Protein AF-A0A838VRP8-F1 (afdb_monomer_lite)

Radius of gyration: 14.53 Å; chains: 1; bounding box: 36×39×34 Å

Foldseek 3Di:
DDAKDAAWFPDPCQVPFPAEALLCVQPPDDDPGGHLKDKAAPDCADPPGAEPVVVDPDQFDKDFDPVVVVVCVVVVRKDKAALVNSLVVQLPDPPPVSNVCSVVSSVSCVRRNIMIMRHIDHPVRIDRDD

Structure (mmCIF, N/CA/C/O backbone):
data_AF-A0A838VRP8-F1
#
_entry.id   AF-A0A838VRP8-F1
#
loop_
_atom_site.group_PDB
_atom_site.id
_atom_site.type_symbol
_atom_site.label_atom_id
_atom_site.label_alt_id
_atom_site.label_comp_id
_atom_site.label_asym_id
_atom_site.label_entity_id
_atom_site.label_seq_id
_atom_site.pdbx_PDB_ins_code
_atom_site.Cartn_x
_atom_site.Cartn_y
_atom_site.Cartn_z
_atom_site.occupancy
_atom_site.B_iso_or_equiv
_atom_site.auth_seq_id
_atom_site.auth_comp_id
_atom_site.auth_asym_id
_atom_site.auth_atom_id
_atom_site.pdbx_PDB_model_num
ATOM 1 N N . MET A 1 1 ? 20.602 -6.497 -10.853 1.00 50.91 1 MET A N 1
ATOM 2 C CA . MET A 1 1 ? 19.305 -7.206 -10.846 1.00 50.91 1 MET A CA 1
ATOM 3 C C . MET A 1 1 ? 18.633 -6.902 -9.517 1.00 50.91 1 MET A C 1
ATOM 5 O O . MET A 1 1 ? 19.354 -6.791 -8.530 1.00 50.91 1 MET A O 1
ATOM 9 N N . GLY A 1 2 ? 17.327 -6.625 -9.506 1.00 60.16 2 GLY A N 1
ATOM 10 C CA . GLY A 1 2 ? 16.582 -6.406 -8.259 1.00 60.16 2 GLY A CA 1
ATOM 11 C C . GLY A 1 2 ? 16.393 -7.720 -7.500 1.00 60.16 2 GLY A C 1
ATOM 12 O O . GLY A 1 2 ? 16.479 -8.781 -8.105 1.00 60.16 2 GLY A O 1
ATOM 13 N N . ASN A 1 3 ? 16.153 -7.662 -6.192 1.00 79.31 3 ASN A N 1
ATOM 14 C CA . ASN A 1 3 ? 15.589 -8.806 -5.469 1.00 79.31 3 ASN A CA 1
ATOM 15 C C . ASN A 1 3 ? 14.064 -8.797 -5.663 1.00 79.31 3 ASN A C 1
ATOM 17 O O . ASN A 1 3 ? 13.518 -7.709 -5.877 1.00 79.31 3 ASN A O 1
ATOM 21 N N . PRO A 1 4 ? 13.374 -9.950 -5.594 1.00 86.88 4 PRO A N 1
ATOM 22 C CA . PRO A 1 4 ? 11.918 -9.954 -5.505 1.00 86.88 4 PRO A CA 1
ATOM 23 C C . PRO A 1 4 ? 11.462 -9.121 -4.300 1.00 86.88 4 PRO A C 1
ATOM 25 O O . PRO A 1 4 ? 12.178 -8.996 -3.301 1.00 86.88 4 PRO A O 1
ATOM 28 N N . VAL A 1 5 ? 10.287 -8.511 -4.418 1.00 89.94 5 VAL A N 1
ATOM 29 C CA . VAL A 1 5 ? 9.743 -7.593 -3.413 1.00 89.94 5 VAL A CA 1
ATOM 30 C C . VAL A 1 5 ? 8.376 -8.088 -2.959 1.00 89.94 5 VAL A C 1
ATOM 32 O O . VAL A 1 5 ? 7.515 -8.354 -3.792 1.00 89.94 5 VAL A O 1
ATOM 35 N N . GLY A 1 6 ? 8.181 -8.167 -1.641 1.00 90.88 6 GLY A N 1
ATOM 36 C CA . GLY A 1 6 ? 6.972 -8.713 -1.021 1.00 90.88 6 GLY A CA 1
ATOM 37 C C . GLY A 1 6 ? 7.044 -10.223 -0.782 1.00 90.88 6 GLY A C 1
ATOM 38 O O . GLY A 1 6 ? 8.003 -10.890 -1.183 1.00 90.88 6 GLY A O 1
ATOM 39 N N . PHE A 1 7 ? 6.017 -10.744 -0.117 1.00 93.31 7 PHE A N 1
ATOM 40 C CA . PHE A 1 7 ? 5.834 -12.173 0.137 1.00 93.31 7 PHE A CA 1
ATOM 41 C C . PHE A 1 7 ? 4.855 -12.767 -0.864 1.00 93.31 7 PHE A C 1
ATOM 43 O O . PHE A 1 7 ? 3.913 -12.094 -1.269 1.00 93.31 7 PHE A O 1
ATOM 50 N N . GLU A 1 8 ? 5.066 -14.018 -1.271 1.00 94.50 8 GLU A N 1
ATOM 51 C CA . GLU A 1 8 ? 4.111 -14.710 -2.137 1.00 94.50 8 GLU A CA 1
ATOM 52 C C . GLU A 1 8 ? 2.723 -14.753 -1.486 1.00 94.50 8 GLU A C 1
ATOM 54 O O . GLU A 1 8 ? 2.586 -14.912 -0.271 1.00 94.50 8 GLU A O 1
ATOM 59 N N . LEU A 1 9 ? 1.677 -14.583 -2.295 1.00 92.50 9 LEU A N 1
ATOM 60 C CA . LEU A 1 9 ? 0.319 -14.468 -1.781 1.00 92.50 9 LEU A CA 1
ATOM 61 C C . LEU A 1 9 ? -0.094 -15.766 -1.067 1.00 92.50 9 LEU A C 1
ATOM 63 O O . LEU A 1 9 ? -0.150 -16.830 -1.679 1.00 92.50 9 LEU A O 1
ATOM 67 N N . GLY A 1 10 ? -0.398 -15.667 0.229 1.00 90.56 10 GLY A N 1
ATOM 68 C CA . GLY A 1 10 ? -0.800 -16.807 1.058 1.00 90.56 10 GLY A CA 1
ATOM 69 C C . GLY A 1 10 ? 0.339 -17.728 1.513 1.00 90.56 10 GLY A C 1
ATOM 70 O O . GLY A 1 10 ? 0.047 -18.767 2.109 1.00 90.56 10 GLY A O 1
ATOM 71 N N . SER A 1 11 ? 1.607 -17.374 1.271 1.00 92.88 11 SER A N 1
ATOM 72 C CA . SER A 1 11 ? 2.753 -18.164 1.736 1.00 92.88 11 SER A CA 1
ATOM 73 C C . SER A 1 11 ? 2.875 -18.192 3.264 1.00 92.88 11 SER A C 1
ATOM 75 O O . SER A 1 11 ? 2.270 -17.383 3.969 1.00 92.88 11 SER A O 1
ATOM 77 N N . GLU A 1 12 ? 3.683 -19.118 3.790 1.00 93.50 12 GLU A N 1
ATOM 78 C CA . GLU A 1 12 ? 3.988 -19.171 5.227 1.00 93.50 12 GLU A CA 1
ATOM 79 C C . GLU A 1 12 ? 4.654 -17.876 5.708 1.00 93.50 12 GLU A C 1
ATOM 81 O O . GLU A 1 12 ? 4.254 -17.340 6.738 1.00 93.50 12 GLU A O 1
ATOM 86 N N . ASP A 1 13 ? 5.582 -17.316 4.925 1.00 91.06 13 ASP A N 1
ATOM 87 C CA . ASP A 1 13 ? 6.224 -16.033 5.238 1.00 91.06 13 ASP A CA 1
ATOM 88 C C . ASP A 1 13 ? 5.200 -14.892 5.319 1.00 91.06 13 ASP A C 1
ATOM 90 O O . ASP A 1 13 ? 5.264 -14.061 6.224 1.00 91.06 13 ASP A O 1
ATOM 94 N N . ALA A 1 14 ? 4.216 -14.866 4.410 1.00 92.88 14 ALA A N 1
ATOM 95 C CA . ALA A 1 14 ? 3.137 -13.886 4.467 1.00 92.88 14 ALA A CA 1
ATOM 96 C C . ALA A 1 14 ? 2.303 -14.060 5.744 1.00 92.88 14 ALA A C 1
ATOM 98 O O . ALA A 1 14 ? 1.973 -13.078 6.392 1.00 92.88 14 ALA A O 1
ATOM 99 N N . GLN A 1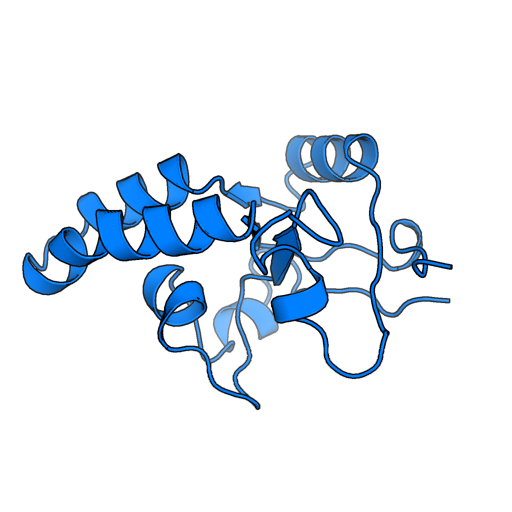 15 ? 2.002 -15.292 6.158 1.00 92.44 15 GLN A N 1
ATOM 100 C CA . GLN A 1 15 ? 1.235 -15.561 7.382 1.00 92.44 15 GLN A CA 1
ATOM 101 C C . GLN A 1 15 ? 2.016 -15.253 8.669 1.00 92.44 15 GLN A C 1
ATOM 103 O O . GLN A 1 15 ? 1.408 -14.984 9.704 1.00 92.44 15 GLN A O 1
ATOM 108 N N . GLN A 1 16 ? 3.347 -15.300 8.611 1.00 94.00 16 GLN A N 1
ATOM 109 C CA . GLN A 1 16 ? 4.240 -15.011 9.734 1.00 94.00 16 GLN A CA 1
ATOM 110 C C . GLN A 1 16 ? 4.674 -13.544 9.807 1.00 94.00 16 GLN A C 1
ATOM 112 O O . GLN A 1 16 ? 5.322 -13.165 10.780 1.00 94.00 16 GLN A O 1
ATOM 117 N N . ALA A 1 17 ? 4.327 -12.722 8.812 1.00 93.56 17 ALA A N 1
ATOM 118 C CA . ALA A 1 17 ? 4.665 -11.307 8.825 1.00 93.56 17 ALA A CA 1
ATOM 119 C C . ALA A 1 17 ? 4.059 -10.600 10.049 1.00 93.56 17 ALA A C 1
ATOM 121 O O . ALA A 1 17 ? 2.904 -10.849 10.411 1.00 93.56 17 ALA A O 1
ATOM 122 N N . ASP A 1 18 ? 4.828 -9.686 10.641 1.00 95.56 18 ASP A N 1
ATOM 123 C CA . ASP A 1 18 ? 4.447 -8.962 11.860 1.00 95.56 18 ASP A CA 1
ATOM 124 C C . ASP A 1 18 ? 3.152 -8.163 11.651 1.00 95.56 18 ASP A C 1
ATOM 126 O O . ASP A 1 18 ? 2.276 -8.129 12.514 1.00 95.56 18 ASP A O 1
ATOM 130 N N . ILE A 1 19 ? 3.016 -7.556 10.468 1.00 94.56 19 ILE A N 1
ATOM 131 C CA . ILE A 1 19 ? 1.881 -6.715 10.097 1.00 94.56 19 ILE A CA 1
ATOM 132 C C . ILE A 1 19 ? 1.010 -7.424 9.058 1.00 94.56 19 ILE A C 1
ATOM 134 O O . ILE A 1 19 ? 1.405 -7.641 7.910 1.00 94.56 19 ILE A O 1
ATOM 138 N N . GLN A 1 20 ? -0.227 -7.706 9.467 1.00 95.00 20 GLN A N 1
ATOM 139 C CA . GLN A 1 20 ? -1.246 -8.388 8.658 1.00 95.00 20 GLN A CA 1
ATOM 140 C C . GLN A 1 20 ? -2.371 -7.455 8.186 1.00 95.00 20 GLN A C 1
ATOM 142 O O . GLN A 1 20 ? -3.198 -7.833 7.357 1.00 95.00 20 GLN A O 1
ATOM 147 N N . ASN A 1 21 ? -2.454 -6.229 8.712 1.00 93.88 21 ASN A N 1
ATOM 148 C CA . ASN A 1 21 ? -3.548 -5.308 8.404 1.00 93.88 21 ASN A CA 1
ATOM 149 C C . ASN A 1 21 ? -3.045 -3.971 7.836 1.00 93.88 21 ASN A C 1
ATOM 151 O O . ASN A 1 21 ? -1.961 -3.505 8.191 1.00 93.88 21 ASN A O 1
ATOM 155 N N . PRO A 1 22 ? -3.828 -3.335 6.946 1.00 94.00 22 PRO A N 1
ATOM 156 C CA . PRO A 1 22 ? -3.361 -2.159 6.223 1.00 94.00 22 PRO A CA 1
ATOM 157 C C . PRO A 1 22 ? -3.323 -0.896 7.094 1.00 94.00 22 PRO A C 1
ATOM 159 O O . PRO A 1 22 ? -2.616 0.046 6.754 1.00 94.00 22 PRO A O 1
ATOM 162 N N . LEU A 1 23 ? -4.059 -0.856 8.213 1.00 94.12 23 LEU A N 1
ATOM 163 C CA . LEU A 1 23 ? -4.013 0.277 9.139 1.00 94.12 23 LEU A CA 1
ATOM 164 C C . LEU A 1 23 ? -2.638 0.367 9.797 1.00 94.12 23 LEU A C 1
ATOM 166 O O . LEU A 1 23 ? -1.990 1.407 9.688 1.00 94.12 23 LEU A O 1
ATOM 170 N N . GLU A 1 24 ? -2.194 -0.723 10.424 1.00 94.31 24 GLU A N 1
ATOM 171 C CA . GLU A 1 24 ? -0.878 -0.797 11.062 1.00 94.31 24 GLU A CA 1
ATOM 172 C C . GLU A 1 24 ? 0.230 -0.575 10.034 1.00 94.31 24 GLU A C 1
ATOM 174 O O . GLU A 1 24 ? 1.149 0.200 10.277 1.00 94.31 24 GLU A O 1
ATOM 179 N N . HIS A 1 25 ? 0.100 -1.159 8.837 1.00 94.25 25 HIS A N 1
ATOM 180 C CA . HIS A 1 25 ? 1.086 -0.974 7.770 1.00 94.25 25 HIS A CA 1
ATOM 181 C C . HIS A 1 25 ? 1.294 0.497 7.390 1.00 94.25 25 HIS A C 1
ATOM 183 O O . HIS A 1 25 ? 2.427 0.923 7.173 1.00 94.25 25 HIS A O 1
ATOM 189 N N . VAL A 1 26 ? 0.210 1.268 7.285 1.00 92.81 26 VAL A N 1
ATOM 190 C CA . VAL A 1 26 ? 0.274 2.661 6.819 1.00 92.81 26 VAL A CA 1
ATOM 191 C C . VAL A 1 26 ? 0.640 3.631 7.943 1.00 92.81 26 VAL A C 1
ATOM 193 O O . VAL A 1 26 ? 1.367 4.593 7.694 1.00 92.81 26 VAL A O 1
ATOM 196 N N . LEU A 1 27 ? 0.118 3.430 9.158 1.00 91.31 27 LEU A N 1
ATOM 197 C CA . LEU A 1 27 ? 0.246 4.412 10.243 1.00 91.31 27 LEU A CA 1
ATOM 198 C C . LEU A 1 27 ? 1.310 4.062 11.278 1.00 91.31 27 LEU A C 1
ATOM 200 O O . LEU A 1 27 ? 1.973 4.973 11.772 1.00 91.31 27 LEU A O 1
ATOM 204 N N . ASP A 1 28 ? 1.475 2.777 11.581 1.00 90.38 28 ASP A N 1
ATOM 205 C CA . ASP A 1 28 ? 2.192 2.325 12.776 1.00 90.38 28 ASP A CA 1
ATOM 206 C C . ASP A 1 28 ? 3.446 1.499 12.449 1.00 90.38 28 ASP A C 1
ATOM 208 O O . ASP A 1 28 ? 4.208 1.165 13.349 1.00 90.38 28 ASP A O 1
ATOM 212 N N . LYS A 1 29 ? 3.695 1.196 11.169 1.00 88.19 29 LYS A N 1
ATOM 213 C CA . LYS A 1 29 ? 4.826 0.373 10.736 1.00 88.19 29 LYS A CA 1
ATOM 214 C C . LYS A 1 29 ? 6.166 0.990 11.114 1.00 88.19 29 LYS A C 1
ATOM 216 O O . LYS A 1 29 ? 6.539 2.065 10.629 1.00 88.19 29 LYS A O 1
ATOM 221 N N . GLU A 1 30 ? 6.954 0.240 11.872 1.00 87.06 30 GLU A N 1
ATOM 222 C CA . GLU A 1 30 ? 8.285 0.645 12.283 1.00 87.06 30 GLU A CA 1
ATOM 223 C C . GLU A 1 30 ? 9.382 0.053 11.382 1.00 87.06 30 GLU A C 1
ATOM 225 O O . GLU A 1 30 ? 9.179 -0.739 10.451 1.00 87.06 30 GLU A O 1
ATOM 230 N N . SER A 1 31 ? 10.609 0.526 11.608 1.00 83.38 31 SER A N 1
ATOM 231 C CA . SER A 1 31 ? 11.783 0.056 10.881 1.00 83.38 31 SER A CA 1
ATOM 232 C C . SER A 1 31 ? 12.241 -1.284 11.444 1.00 83.38 31 SER A C 1
ATOM 234 O O . SER A 1 31 ? 12.967 -1.313 12.431 1.00 83.38 31 SER A O 1
ATOM 236 N N . GLY A 1 32 ? 11.915 -2.368 10.754 1.00 83.25 32 GLY A N 1
ATOM 237 C CA . GLY A 1 32 ? 12.259 -3.730 11.168 1.00 83.25 32 GLY A CA 1
ATOM 238 C C . GLY A 1 32 ? 11.090 -4.675 10.940 1.00 83.25 32 GLY A C 1
ATOM 239 O O . GLY A 1 32 ? 11.318 -5.816 10.558 1.00 83.25 32 GLY A O 1
ATOM 240 N N . ASP A 1 33 ? 9.874 -4.139 11.042 1.00 88.81 33 ASP A N 1
ATOM 241 C CA . ASP A 1 33 ? 8.645 -4.896 10.861 1.00 88.81 33 ASP A CA 1
ATOM 242 C C . ASP A 1 33 ? 8.500 -5.394 9.426 1.00 88.81 33 ASP A C 1
ATOM 244 O O . ASP A 1 33 ? 8.622 -4.641 8.436 1.00 88.81 33 ASP A O 1
ATOM 248 N N . THR A 1 34 ? 8.183 -6.677 9.339 1.00 92.38 34 THR A N 1
ATOM 249 C CA . THR A 1 34 ? 7.713 -7.323 8.124 1.00 92.38 34 THR A CA 1
ATOM 250 C C . THR A 1 34 ? 6.222 -7.058 7.942 1.00 92.38 34 THR A C 1
ATOM 252 O O . THR A 1 34 ? 5.459 -6.931 8.894 1.00 92.38 34 THR A O 1
ATOM 255 N N . SER A 1 35 ? 5.797 -6.918 6.691 1.00 94.50 35 SER A N 1
ATOM 256 C CA . SER A 1 35 ? 4.394 -6.690 6.356 1.00 94.50 35 SER A CA 1
ATOM 257 C C . SER A 1 35 ? 4.032 -7.494 5.128 1.00 94.50 35 SER A C 1
ATOM 259 O O . SER A 1 35 ? 4.840 -7.609 4.202 1.00 94.50 35 SER A 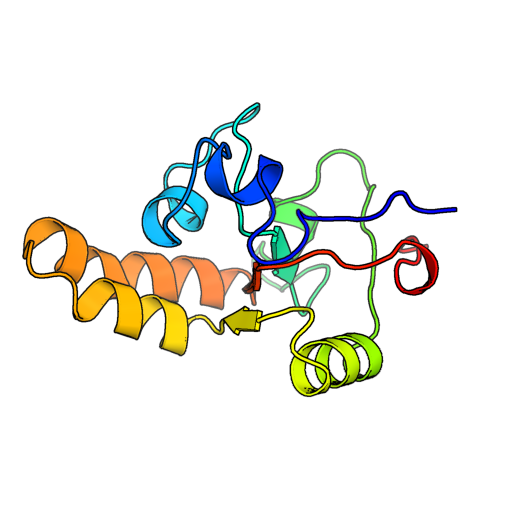O 1
ATOM 261 N N . ILE A 1 36 ? 2.800 -7.997 5.101 1.00 95.81 36 ILE A N 1
ATOM 262 C CA . ILE A 1 36 ? 2.228 -8.613 3.901 1.00 95.81 36 ILE A CA 1
ATOM 263 C C . ILE A 1 36 ? 2.027 -7.604 2.766 1.00 95.81 36 ILE A C 1
ATOM 265 O O . ILE A 1 36 ? 1.878 -7.996 1.610 1.00 95.81 36 ILE A O 1
ATOM 269 N N . TYR A 1 37 ? 2.040 -6.308 3.089 1.00 94.94 37 TYR A N 1
ATOM 270 C CA . TYR A 1 37 ? 1.898 -5.227 2.131 1.00 94.94 37 TYR A CA 1
ATOM 271 C C . TYR A 1 37 ? 3.248 -4.611 1.774 1.00 94.94 37 TYR A C 1
ATOM 273 O O . TYR A 1 37 ? 4.107 -4.346 2.619 1.00 94.94 37 TYR A O 1
ATOM 281 N N . VAL A 1 38 ? 3.388 -4.266 0.501 1.00 92.19 38 VAL A N 1
ATOM 282 C CA . VAL A 1 38 ? 4.449 -3.406 -0.004 1.00 92.19 38 VAL A CA 1
ATOM 283 C C . VAL A 1 38 ? 3.838 -2.095 -0.480 1.00 92.19 38 VAL A C 1
ATOM 285 O O . VAL A 1 38 ? 2.947 -2.082 -1.329 1.00 92.19 38 VAL A O 1
ATOM 288 N N . SER A 1 39 ? 4.349 -0.982 0.042 1.00 91.56 39 SER A N 1
ATOM 289 C CA . SER A 1 39 ? 3.947 0.359 -0.383 1.00 91.56 39 SER A CA 1
ATOM 290 C C . SER A 1 39 ? 4.622 0.747 -1.694 1.00 91.56 39 SER A C 1
ATOM 292 O O . SER A 1 39 ? 5.850 0.834 -1.777 1.00 91.56 39 SER A O 1
ATOM 294 N N . PHE A 1 40 ? 3.814 1.068 -2.699 1.00 91.50 40 PHE A N 1
ATOM 295 C CA . PHE A 1 40 ? 4.262 1.715 -3.927 1.00 91.50 40 PHE A CA 1
ATOM 296 C C . PHE A 1 40 ? 3.656 3.105 -4.031 1.00 91.50 40 PHE A C 1
ATOM 298 O O . PHE A 1 40 ? 2.581 3.369 -3.508 1.00 91.50 40 PHE A O 1
ATOM 305 N N . SER A 1 41 ? 4.332 4.007 -4.739 1.00 90.31 41 SER A N 1
ATOM 306 C CA . SER A 1 41 ? 3.766 5.307 -5.090 1.00 90.31 41 SER A CA 1
ATOM 307 C C . SER A 1 41 ? 3.735 5.468 -6.598 1.00 90.31 41 SER A C 1
ATOM 309 O O . SER A 1 41 ? 4.695 5.126 -7.290 1.00 90.31 41 SER A O 1
ATOM 311 N N . THR A 1 42 ? 2.654 6.052 -7.106 1.00 87.56 42 THR A N 1
ATOM 312 C CA . THR A 1 42 ? 2.537 6.400 -8.532 1.00 87.56 42 THR A CA 1
ATOM 313 C C . THR A 1 42 ? 3.398 7.608 -8.920 1.00 87.56 42 THR A C 1
ATOM 315 O O . THR A 1 42 ? 3.495 7.947 -10.099 1.00 87.56 42 THR A O 1
ATOM 318 N N . ALA A 1 43 ? 4.040 8.273 -7.951 1.00 85.19 43 ALA A N 1
ATOM 319 C CA . ALA A 1 43 ? 4.927 9.404 -8.187 1.00 85.19 43 ALA A CA 1
ATOM 320 C C . ALA A 1 43 ? 6.197 9.326 -7.327 1.00 85.19 43 ALA A C 1
ATOM 322 O O . ALA A 1 43 ? 6.150 9.091 -6.123 1.00 85.19 43 ALA A O 1
ATOM 323 N N . ILE A 1 44 ? 7.351 9.625 -7.929 1.00 82.00 44 ILE A N 1
ATOM 324 C CA . ILE A 1 44 ? 8.630 9.677 -7.199 1.00 82.00 44 ILE A CA 1
ATOM 325 C C . ILE A 1 44 ? 8.634 10.822 -6.180 1.00 82.00 44 ILE A C 1
ATOM 327 O O . ILE A 1 44 ? 9.015 10.650 -5.021 1.00 82.00 44 ILE A O 1
ATOM 331 N N . LYS A 1 45 ? 8.208 12.005 -6.628 1.00 82.50 45 LYS A N 1
ATOM 332 C CA . LYS A 1 45 ? 8.133 13.227 -5.832 1.00 82.50 45 LYS A CA 1
ATOM 333 C C . LYS A 1 45 ? 6.878 13.996 -6.214 1.00 82.50 45 LYS A C 1
ATOM 335 O O . LYS A 1 45 ? 6.607 14.195 -7.395 1.00 82.50 45 LYS A O 1
ATOM 340 N N . ILE A 1 46 ? 6.148 14.456 -5.207 1.00 82.75 46 ILE A N 1
ATOM 341 C CA . ILE A 1 46 ? 4.950 15.284 -5.363 1.00 82.75 46 ILE A CA 1
ATOM 342 C C . ILE A 1 46 ? 5.266 16.694 -4.834 1.00 82.75 46 ILE A C 1
ATOM 344 O O . ILE A 1 46 ? 5.917 16.809 -3.784 1.00 82.75 46 ILE A O 1
ATOM 348 N N . PRO A 1 47 ? 4.840 17.774 -5.521 1.00 75.06 47 PRO A N 1
ATOM 349 C CA . PRO A 1 47 ? 4.916 19.130 -4.978 1.00 75.06 47 PRO A CA 1
ATOM 350 C C . PRO A 1 47 ? 4.290 19.188 -3.577 1.00 75.06 47 PRO A C 1
ATOM 352 O O . PRO A 1 47 ? 3.173 18.722 -3.383 1.00 75.06 47 PRO A O 1
ATOM 355 N N . GLY A 1 48 ? 5.021 19.712 -2.588 1.00 73.94 48 GLY A N 1
ATOM 356 C CA . GLY A 1 48 ? 4.570 19.735 -1.187 1.00 73.94 48 GLY A CA 1
ATOM 357 C C . GLY A 1 48 ? 5.062 18.578 -0.299 1.00 73.94 48 GLY A C 1
ATOM 358 O O . GLY A 1 48 ? 4.732 18.557 0.883 1.00 73.94 48 GLY A O 1
ATOM 359 N N . GLY A 1 49 ? 5.896 17.659 -0.808 1.00 66.81 49 GLY A N 1
ATOM 360 C CA . GLY A 1 49 ? 6.678 16.738 0.038 1.00 66.81 49 GLY A CA 1
ATOM 361 C C . GLY A 1 49 ? 6.095 15.332 0.244 1.00 66.81 49 GLY A C 1
ATOM 362 O O . GLY A 1 49 ? 6.171 14.800 1.354 1.00 66.81 49 GLY A O 1
ATOM 363 N N . GLY A 1 50 ? 5.546 14.727 -0.815 1.00 76.44 50 GLY A N 1
ATOM 364 C CA . GLY A 1 50 ? 5.099 13.323 -0.854 1.00 76.44 50 GLY A CA 1
ATOM 365 C C . GLY A 1 50 ? 5.762 12.505 -1.974 1.00 76.44 50 GLY A C 1
ATOM 366 O O . GLY A 1 50 ? 6.662 12.998 -2.662 1.00 76.44 50 GLY A O 1
ATOM 367 N N . GLY A 1 51 ? 5.282 11.277 -2.180 1.00 78.38 51 GLY A N 1
ATO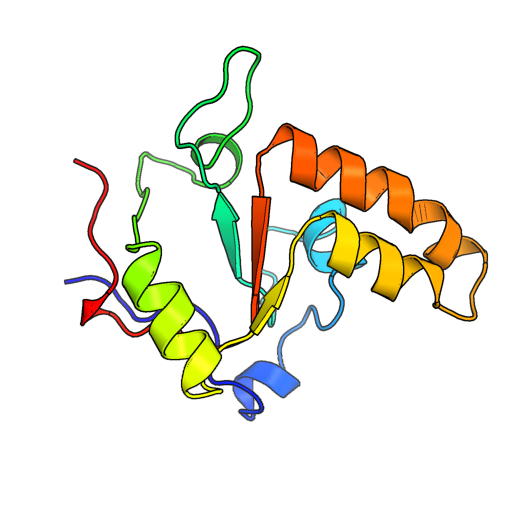M 368 C CA . GLY A 1 51 ? 5.775 10.330 -3.191 1.00 78.38 51 GLY A CA 1
ATOM 369 C C . GLY A 1 51 ? 6.728 9.275 -2.621 1.00 78.38 51 GLY A C 1
ATOM 370 O O . GLY A 1 51 ? 7.000 9.259 -1.419 1.00 78.38 51 GLY A O 1
ATOM 371 N N . SER A 1 52 ? 7.272 8.408 -3.481 1.00 76.69 52 SER A N 1
ATOM 372 C CA . SER A 1 52 ? 8.143 7.294 -3.059 1.00 76.69 52 SER A CA 1
ATOM 373 C C . SER A 1 52 ? 9.377 7.746 -2.269 1.00 76.69 52 SER A C 1
ATOM 375 O O . SER A 1 52 ? 9.851 7.019 -1.398 1.00 76.69 52 SER A O 1
ATOM 377 N N . ILE A 1 53 ? 9.858 8.973 -2.505 1.00 72.62 53 ILE A N 1
ATOM 378 C CA . ILE A 1 53 ? 10.989 9.568 -1.780 1.00 72.62 53 ILE A CA 1
ATOM 379 C C . ILE A 1 53 ? 10.775 9.642 -0.260 1.00 72.62 53 ILE A C 1
ATOM 381 O O . ILE A 1 53 ? 11.748 9.680 0.489 1.00 72.62 53 ILE A O 1
ATOM 385 N N . LYS A 1 54 ? 9.521 9.643 0.212 1.00 72.69 54 LYS A N 1
ATOM 386 C CA . LYS A 1 54 ? 9.212 9.634 1.647 1.00 72.69 54 LYS A CA 1
ATOM 387 C C . LYS A 1 54 ? 9.402 8.266 2.297 1.00 72.69 54 LYS A C 1
ATOM 389 O O . LYS A 1 54 ? 9.718 8.203 3.481 1.00 72.69 54 LYS A O 1
ATOM 394 N N . PHE A 1 55 ? 9.219 7.198 1.528 1.00 69.19 55 PHE A N 1
ATOM 395 C CA . PHE A 1 55 ? 9.264 5.821 2.018 1.00 69.19 55 PHE A CA 1
ATOM 396 C C . PHE A 1 55 ? 10.634 5.165 1.806 1.00 69.19 55 PHE A C 1
ATOM 398 O O . PHE A 1 55 ? 10.951 4.162 2.439 1.00 69.19 55 PHE A O 1
ATOM 405 N N . THR A 1 56 ? 11.482 5.733 0.942 1.00 67.25 56 THR A N 1
ATOM 406 C CA . THR A 1 56 ? 12.797 5.167 0.610 1.00 67.25 56 THR A CA 1
ATOM 407 C C . THR A 1 56 ? 13.948 6.004 1.169 1.00 67.25 56 THR A C 1
ATOM 409 O O . THR A 1 56 ? 14.109 7.172 0.816 1.00 67.25 56 THR A O 1
ATOM 412 N N . LYS A 1 57 ? 14.826 5.395 1.976 1.00 64.31 57 LYS A N 1
ATOM 413 C CA . LYS A 1 57 ? 16.104 6.005 2.384 1.00 64.31 57 LYS A CA 1
ATOM 414 C C . LYS A 1 57 ? 17.166 5.807 1.281 1.00 64.31 57 LYS A C 1
ATOM 416 O O . LYS A 1 57 ? 17.274 4.726 0.709 1.00 64.31 57 LYS A O 1
ATOM 421 N N . LYS A 1 58 ? 18.017 6.818 1.044 1.00 59.06 58 LYS A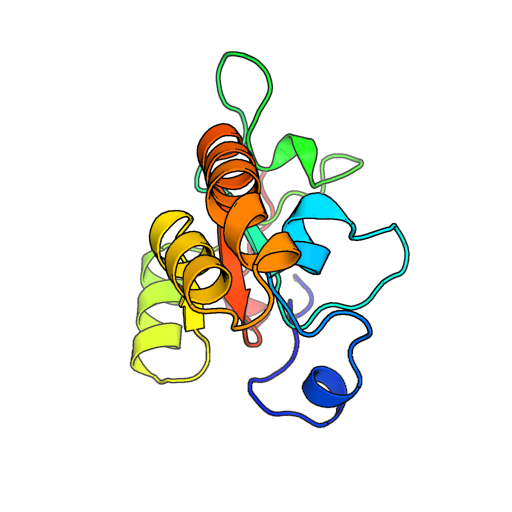 N 1
ATOM 422 C CA . LYS A 1 58 ? 19.266 6.737 0.242 1.00 59.06 58 LYS A CA 1
ATOM 423 C C . LYS A 1 58 ? 19.116 6.451 -1.273 1.00 59.06 58 LYS A C 1
ATOM 425 O O . LYS A 1 58 ? 19.909 5.688 -1.815 1.00 59.06 58 LYS A O 1
ATOM 430 N N . ASN A 1 59 ? 18.147 7.056 -1.967 1.00 57.88 59 ASN A N 1
ATOM 431 C CA . ASN A 1 59 ? 17.987 6.961 -3.438 1.00 57.88 59 ASN A CA 1
ATOM 432 C C . ASN A 1 59 ? 17.809 5.537 -4.009 1.00 57.88 59 ASN A C 1
ATOM 434 O O . ASN A 1 59 ? 17.937 5.335 -5.213 1.00 57.88 59 ASN A O 1
ATOM 438 N N . LYS A 1 60 ? 17.476 4.542 -3.181 1.00 70.56 60 LYS A N 1
ATOM 439 C CA . LYS A 1 60 ? 17.129 3.192 -3.647 1.00 70.56 60 LYS A CA 1
ATOM 440 C C . LYS A 1 60 ? 15.647 3.131 -4.005 1.00 70.56 60 LYS A C 1
ATOM 442 O O . LYS A 1 60 ? 14.858 2.506 -3.305 1.00 70.56 60 LYS A O 1
ATOM 447 N N . ILE A 1 61 ? 15.273 3.855 -5.053 1.00 79.19 61 ILE A N 1
ATOM 448 C CA . ILE A 1 61 ? 13.915 3.824 -5.592 1.00 79.19 61 ILE A CA 1
ATOM 449 C C . ILE A 1 61 ? 13.893 2.784 -6.701 1.00 79.19 61 ILE A C 1
ATOM 451 O O . ILE A 1 61 ? 14.707 2.831 -7.623 1.00 79.19 61 ILE A O 1
ATOM 455 N N . PHE A 1 62 ? 12.952 1.856 -6.612 1.00 83.94 62 PHE A N 1
ATOM 456 C CA . PHE A 1 62 ? 12.667 0.909 -7.675 1.00 83.94 62 PHE A CA 1
ATOM 457 C C . PHE A 1 62 ? 11.335 1.269 -8.327 1.00 83.94 62 PHE A C 1
ATOM 459 O O . PHE A 1 62 ? 10.434 1.801 -7.679 1.00 83.94 62 PHE A O 1
ATOM 466 N N . LYS A 1 63 ? 11.238 1.015 -9.627 1.00 87.31 63 LYS A N 1
ATOM 467 C CA . LYS A 1 63 ? 10.055 1.225 -10.453 1.00 87.31 63 LYS A CA 1
ATOM 468 C C . LYS A 1 63 ? 9.575 -0.130 -10.953 1.00 87.31 63 LYS A C 1
ATOM 470 O O . LYS A 1 63 ? 10.379 -1.013 -11.238 1.00 87.31 63 LYS A O 1
ATOM 475 N N . VAL A 1 64 ? 8.268 -0.242 -11.098 1.00 89.25 64 VAL A N 1
ATOM 476 C CA . VAL A 1 64 ? 7.581 -1.361 -11.740 1.00 89.25 64 VAL A CA 1
ATOM 477 C C . VAL A 1 64 ? 6.588 -0.766 -12.733 1.00 89.25 64 VAL A C 1
ATOM 479 O O . VAL A 1 64 ? 6.035 0.309 -12.476 1.00 89.25 64 VAL A O 1
ATOM 482 N N . SER A 1 65 ? 6.411 -1.395 -13.895 1.00 90.12 65 SER A N 1
ATOM 483 C CA . SER A 1 65 ? 5.435 -0.909 -14.873 1.00 90.12 65 SER A CA 1
ATOM 484 C C . SER A 1 65 ? 4.011 -1.176 -14.388 1.00 90.12 65 SER A C 1
ATOM 486 O O . SER A 1 65 ? 3.721 -2.199 -13.765 1.00 90.12 65 SER A O 1
ATOM 488 N N . SER A 1 66 ? 3.103 -0.247 -14.685 1.00 88.00 66 SER A N 1
ATOM 489 C CA . SER A 1 66 ? 1.698 -0.385 -14.294 1.00 88.00 66 SER A CA 1
ATOM 490 C C . SER A 1 66 ? 1.018 -1.560 -15.003 1.00 88.00 66 SER A C 1
ATOM 492 O O . SER A 1 66 ? 0.137 -2.209 -14.451 1.00 88.00 66 SER A O 1
ATOM 494 N N . GLU A 1 67 ? 1.463 -1.852 -16.221 1.00 91.25 67 GLU A N 1
ATOM 495 C CA . GLU A 1 67 ? 1.009 -2.940 -17.069 1.00 91.25 67 GLU A CA 1
ATOM 496 C C . GLU A 1 67 ? 1.396 -4.293 -16.470 1.00 91.25 67 GLU A C 1
ATOM 498 O O . GLU A 1 67 ? 0.550 -5.182 -16.400 1.00 91.25 67 GLU A O 1
ATOM 503 N N . ALA A 1 68 ? 2.630 -4.430 -15.968 1.00 91.62 68 ALA A N 1
ATOM 504 C CA . ALA A 1 68 ? 3.068 -5.650 -15.295 1.00 91.62 68 ALA A CA 1
ATOM 505 C C . ALA A 1 68 ? 2.283 -5.886 -14.002 1.00 91.62 68 ALA A C 1
ATOM 507 O O . ALA A 1 68 ? 1.850 -7.006 -13.752 1.00 91.62 68 ALA A O 1
ATOM 508 N N . LEU A 1 69 ? 2.040 -4.836 -13.208 1.00 92.88 69 LEU A N 1
ATOM 509 C CA . LEU A 1 69 ? 1.221 -4.957 -12.000 1.00 92.88 69 LEU A CA 1
ATOM 510 C C . LEU A 1 69 ? -0.201 -5.433 -12.318 1.00 92.88 69 LEU A C 1
ATOM 512 O O . LEU A 1 69 ? -0.688 -6.366 -11.689 1.00 92.88 69 LEU A O 1
ATOM 516 N N . LYS A 1 70 ? -0.846 -4.849 -13.333 1.00 93.75 70 LYS A N 1
ATOM 517 C CA . LYS A 1 70 ? -2.183 -5.278 -13.775 1.00 93.75 70 LYS A CA 1
ATOM 518 C C . LYS A 1 70 ? -2.196 -6.718 -14.275 1.00 93.75 70 LYS A C 1
ATOM 520 O O . LYS A 1 70 ? -3.159 -7.435 -14.031 1.00 93.75 70 LYS A O 1
ATOM 525 N N . GLN A 1 71 ? -1.145 -7.142 -14.974 1.00 93.75 71 GLN A N 1
ATOM 526 C CA . GLN A 1 71 ? -1.018 -8.525 -15.416 1.00 93.75 71 GLN A CA 1
ATOM 527 C C . GLN A 1 71 ? -0.896 -9.478 -14.219 1.00 93.75 71 GLN A C 1
ATOM 529 O O . GLN A 1 71 ? -1.631 -10.457 -14.151 1.00 93.75 71 GLN A O 1
ATOM 534 N N . LEU A 1 72 ? -0.023 -9.176 -13.255 1.00 94.19 72 LEU A N 1
ATOM 535 C CA . LEU A 1 72 ? 0.148 -9.990 -12.048 1.00 94.19 72 LEU A CA 1
ATOM 536 C C . LEU A 1 72 ? -1.139 -10.062 -11.213 1.00 94.19 72 LEU A C 1
ATOM 538 O O . LEU A 1 72 ? -1.456 -11.116 -10.664 1.00 94.19 72 LEU A O 1
ATOM 542 N N . GLU A 1 73 ? -1.889 -8.962 -11.136 1.00 95.50 73 GLU A N 1
ATOM 543 C CA . GLU A 1 73 ? -3.195 -8.922 -10.475 1.00 95.50 73 GLU A CA 1
ATOM 544 C C . GLU A 1 73 ? -4.229 -9.783 -11.216 1.00 95.50 73 GLU A C 1
ATOM 546 O O . GLU A 1 73 ? -4.922 -10.585 -10.593 1.00 95.50 73 GLU A O 1
ATOM 551 N N . ALA A 1 74 ? -4.294 -9.691 -12.549 1.00 95.00 74 ALA A N 1
ATOM 552 C CA . ALA A 1 74 ? -5.189 -10.511 -13.369 1.00 95.00 74 ALA A CA 1
ATOM 553 C C . ALA A 1 74 ? -4.859 -12.014 -13.294 1.00 95.00 74 ALA A C 1
ATOM 555 O O . ALA A 1 74 ? -5.754 -12.852 -13.375 1.00 95.00 74 ALA A O 1
ATOM 556 N N . GLU A 1 75 ? -3.583 -12.355 -13.108 1.00 94.56 75 GLU A N 1
ATOM 557 C CA . GLU A 1 75 ? -3.110 -13.721 -12.860 1.00 94.56 75 GLU A CA 1
ATOM 558 C C . GLU A 1 75 ? -3.365 -14.194 -11.415 1.00 94.56 75 GLU A C 1
ATOM 560 O O . GLU A 1 75 ? -3.095 -15.350 -11.095 1.00 94.56 75 GLU A O 1
ATOM 565 N N . GLY A 1 76 ? -3.868 -13.323 -10.532 1.00 94.81 76 GLY A N 1
ATOM 566 C CA . GLY A 1 76 ? -4.143 -13.635 -9.127 1.00 94.81 76 GLY A CA 1
ATOM 567 C C . GLY A 1 76 ? -2.892 -13.782 -8.257 1.00 94.81 76 GLY A C 1
ATOM 568 O O . GLY A 1 76 ? -2.982 -14.302 -7.147 1.00 94.81 76 GLY A O 1
ATOM 569 N N . LYS A 1 77 ? -1.727 -13.342 -8.747 1.00 94.69 77 LYS A N 1
ATOM 570 C CA . LYS A 1 77 ? -0.442 -13.431 -8.031 1.00 94.69 77 LYS A CA 1
ATOM 571 C C . LYS A 1 77 ? -0.265 -12.329 -6.995 1.00 94.69 77 LYS A C 1
ATOM 573 O O . LYS A 1 77 ? 0.445 -12.521 -6.011 1.00 94.69 77 LYS A O 1
ATOM 578 N N . ILE A 1 78 ? -0.891 -11.181 -7.234 1.00 96.62 78 ILE A N 1
ATOM 579 C CA . ILE A 1 78 ? -0.896 -10.041 -6.320 1.00 96.62 78 ILE A CA 1
ATOM 580 C C . ILE A 1 78 ? -2.309 -9.476 -6.190 1.00 96.62 78 ILE A C 1
ATOM 582 O O . ILE A 1 78 ? -3.180 -9.747 -7.017 1.00 96.62 78 ILE A O 1
ATOM 586 N N . ARG A 1 79 ? -2.514 -8.640 -5.177 1.00 96.94 79 ARG A N 1
ATOM 587 C CA . ARG A 1 79 ? -3.695 -7.787 -5.024 1.00 96.94 79 ARG A CA 1
ATOM 588 C C . ARG A 1 79 ? -3.252 -6.346 -4.857 1.00 96.94 79 ARG A C 1
ATOM 590 O O . ARG A 1 79 ? -2.340 -6.076 -4.074 1.00 96.94 79 ARG A O 1
ATOM 597 N N . ILE A 1 80 ? -3.894 -5.432 -5.578 1.00 96.12 80 ILE A N 1
ATOM 598 C CA . ILE A 1 80 ? -3.597 -4.005 -5.501 1.00 96.12 80 ILE A CA 1
ATOM 599 C C . ILE A 1 80 ? -4.729 -3.316 -4.744 1.00 96.12 80 ILE A C 1
ATOM 601 O O . ILE A 1 80 ? -5.899 -3.440 -5.098 1.00 96.12 80 ILE A O 1
ATOM 605 N N . TYR A 1 81 ? -4.371 -2.560 -3.709 1.00 96.75 81 TYR A N 1
ATOM 606 C CA . TYR A 1 81 ? -5.318 -1.808 -2.897 1.00 96.75 81 TYR A CA 1
ATOM 607 C C . TYR A 1 81 ? -5.080 -0.304 -3.046 1.00 96.75 81 TYR A C 1
ATOM 609 O O . TYR A 1 81 ? -4.004 0.215 -2.725 1.00 96.75 81 TYR A O 1
ATOM 617 N N . THR A 1 82 ? -6.105 0.413 -3.510 1.00 96.50 82 THR A N 1
ATOM 618 C CA . THR A 1 82 ? -6.132 1.881 -3.505 1.00 96.50 82 THR A CA 1
ATOM 619 C C . THR A 1 82 ? -6.447 2.425 -2.114 1.00 96.50 82 THR A C 1
ATOM 621 O O . THR A 1 82 ? -6.958 1.711 -1.247 1.00 96.50 82 THR A O 1
ATOM 624 N N . ALA A 1 83 ? -6.196 3.720 -1.905 1.00 96.44 83 ALA A N 1
ATOM 625 C CA . ALA A 1 83 ? -6.538 4.407 -0.661 1.00 96.44 83 ALA A CA 1
ATOM 626 C C . ALA A 1 83 ? -8.028 4.250 -0.299 1.00 96.44 83 ALA A C 1
ATOM 628 O O . ALA A 1 83 ? -8.371 4.036 0.862 1.00 96.44 83 ALA A O 1
ATOM 629 N N . GLU A 1 84 ? -8.924 4.302 -1.287 1.00 97.31 84 GLU A N 1
ATOM 630 C CA . GLU A 1 84 ? -10.361 4.101 -1.090 1.00 97.31 84 GLU A CA 1
ATOM 631 C C . GLU A 1 84 ? -10.693 2.678 -0.650 1.00 97.31 84 GLU A C 1
ATOM 633 O O . GLU A 1 84 ? -11.477 2.503 0.284 1.00 97.31 84 GLU A O 1
ATOM 638 N N . GLN A 1 85 ? -10.101 1.674 -1.301 1.00 97.12 85 GLN A N 1
ATOM 639 C CA . GLN A 1 85 ? -10.330 0.270 -0.963 1.00 97.12 85 GLN A CA 1
ATOM 640 C C . GLN A 1 85 ? -9.828 -0.039 0.449 1.00 97.12 85 GLN A C 1
ATOM 642 O O . GLN A 1 85 ? -10.561 -0.631 1.238 1.00 97.12 85 GLN A O 1
ATOM 647 N N . VAL A 1 86 ? -8.625 0.429 0.804 1.00 97.00 86 VAL A N 1
ATOM 648 C CA . VAL A 1 86 ? -8.077 0.288 2.162 1.00 97.00 86 VAL A CA 1
ATOM 649 C C . VAL A 1 86 ? -8.992 0.951 3.191 1.00 97.00 86 VAL A C 1
ATOM 651 O O . VAL A 1 86 ? -9.322 0.348 4.213 1.00 97.00 86 VAL A O 1
ATOM 654 N N . ALA A 1 87 ? -9.447 2.175 2.920 1.00 97.25 87 ALA A N 1
ATOM 655 C CA . ALA A 1 87 ? -10.345 2.887 3.819 1.00 97.25 87 ALA A CA 1
ATOM 656 C C . ALA A 1 87 ? -11.665 2.135 4.026 1.00 97.25 87 ALA A C 1
ATOM 658 O O . ALA A 1 87 ? -12.172 2.088 5.144 1.00 97.25 87 ALA A O 1
ATOM 659 N N . GLU A 1 88 ? -12.223 1.542 2.971 1.00 97.12 88 GLU A N 1
ATOM 660 C CA . GLU A 1 88 ? -13.452 0.757 3.065 1.00 97.12 88 GLU A CA 1
ATOM 661 C C . GLU A 1 88 ? -13.259 -0.517 3.896 1.00 97.12 88 GLU A C 1
ATOM 663 O O . GLU A 1 88 ? -14.052 -0.772 4.803 1.00 97.12 88 GLU A O 1
ATOM 668 N N . VAL A 1 89 ? -12.159 -1.249 3.687 1.00 95.12 89 VAL A N 1
ATOM 669 C CA . VAL A 1 89 ? -11.802 -2.421 4.507 1.00 95.12 89 VAL A CA 1
ATOM 670 C C . VAL A 1 89 ? -11.695 -2.045 5.989 1.00 95.12 89 VAL A C 1
ATOM 672 O O . VAL A 1 89 ? -12.268 -2.715 6.848 1.00 95.12 89 VAL A O 1
ATOM 675 N N . ILE A 1 90 ? -11.020 -0.938 6.311 1.00 96.00 90 ILE A N 1
ATOM 676 C CA . ILE A 1 90 ? -10.880 -0.469 7.698 1.00 96.00 90 ILE A CA 1
ATOM 677 C C . ILE A 1 90 ? -12.235 -0.037 8.268 1.00 96.00 90 ILE A C 1
ATOM 679 O O . ILE A 1 90 ?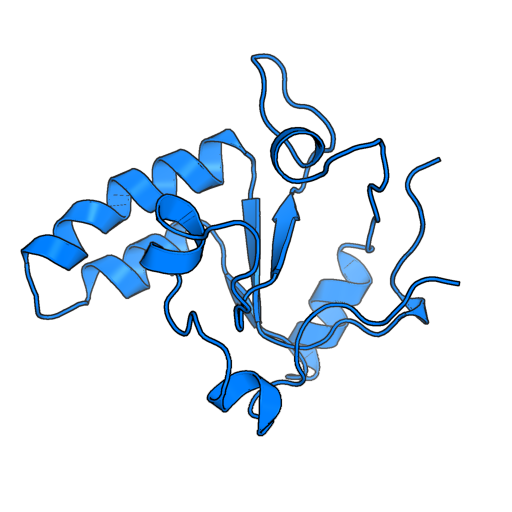 -12.549 -0.334 9.423 1.00 96.00 90 ILE A O 1
ATOM 683 N N . ARG A 1 91 ? -13.063 0.646 7.471 1.00 96.44 91 ARG A N 1
ATOM 684 C CA . ARG A 1 91 ? -14.379 1.152 7.887 1.00 96.44 91 ARG A CA 1
ATOM 685 C C . ARG A 1 91 ? -15.328 0.029 8.290 1.00 96.44 91 ARG A C 1
ATOM 687 O O . ARG A 1 91 ? -16.097 0.217 9.234 1.00 96.44 91 ARG A O 1
ATOM 694 N N . GLN A 1 92 ? -15.238 -1.121 7.628 1.00 94.81 92 GLN A N 1
ATOM 695 C CA . GLN A 1 92 ? -16.035 -2.315 7.918 1.00 94.81 92 GLN A CA 1
ATOM 696 C C . GLN A 1 92 ? -15.604 -3.046 9.200 1.00 94.81 92 GLN A C 1
ATOM 698 O O . GLN A 1 92 ? -16.281 -3.981 9.630 1.00 94.81 92 GLN A O 1
ATOM 703 N N . ASN A 1 93 ? -14.517 -2.623 9.855 1.00 94.56 93 ASN A N 1
ATOM 704 C CA . ASN A 1 93 ? -14.068 -3.250 11.090 1.00 94.56 93 ASN A CA 1
ATOM 705 C C . ASN A 1 93 ? -15.117 -3.086 12.217 1.00 94.56 93 ASN A C 1
ATOM 707 O O . ASN A 1 93 ? -15.562 -1.963 12.487 1.00 94.56 93 ASN A O 1
ATOM 711 N N . PRO A 1 94 ? -15.487 -4.168 12.933 1.00 93.50 94 PRO A N 1
ATOM 712 C CA . PRO A 1 94 ? -16.500 -4.108 13.990 1.00 93.50 94 PRO A CA 1
ATOM 713 C C . PRO A 1 94 ? -16.085 -3.213 15.169 1.00 93.50 94 PRO A C 1
ATOM 715 O O . PRO A 1 94 ? -16.935 -2.673 15.887 1.00 93.50 94 PRO A O 1
ATOM 718 N N . HIS A 1 95 ? -14.783 -3.001 15.376 1.00 94.75 95 HIS A N 1
ATOM 719 C CA . HIS A 1 95 ? -14.288 -2.098 16.402 1.00 94.75 95 HIS A CA 1
ATOM 720 C C . HIS A 1 95 ? -14.350 -0.644 15.926 1.00 94.75 95 HIS A C 1
ATOM 722 O O . HIS A 1 95 ? -13.513 -0.166 15.162 1.00 94.75 95 HIS A O 1
ATOM 728 N N . LYS A 1 96 ? -15.292 0.122 16.489 1.00 93.44 96 LYS A N 1
ATOM 729 C CA . LYS A 1 96 ? -15.506 1.545 16.156 1.00 93.44 96 LYS A CA 1
ATOM 730 C C . LYS A 1 96 ? -14.250 2.420 16.242 1.00 93.44 96 LYS A C 1
ATOM 732 O O . LYS A 1 96 ? -14.162 3.409 15.522 1.00 93.44 96 LYS A O 1
ATOM 737 N N . LYS A 1 97 ? -13.302 2.113 17.137 1.00 93.38 97 LYS A N 1
ATOM 738 C CA . LYS A 1 97 ? -12.038 2.866 17.241 1.00 93.38 97 LYS A CA 1
ATOM 739 C C . LYS A 1 97 ? -11.165 2.687 15.994 1.00 93.38 97 LYS A C 1
ATOM 741 O O . LYS A 1 97 ? -10.614 3.674 15.526 1.00 93.38 97 LYS A O 1
ATOM 746 N N . ILE A 1 98 ? -11.108 1.468 15.459 1.00 93.12 98 ILE A N 1
ATOM 747 C CA . ILE A 1 98 ? -10.369 1.116 14.241 1.00 93.12 98 ILE A CA 1
ATOM 748 C C . ILE A 1 98 ? -11.071 1.714 13.021 1.00 93.12 98 ILE A C 1
ATOM 750 O O . ILE A 1 98 ? -10.460 2.454 12.263 1.00 93.12 98 ILE A O 1
ATOM 754 N N . SER A 1 99 ? -12.386 1.505 12.897 1.00 94.00 99 SER A N 1
ATOM 755 C CA . SER A 1 99 ? -13.195 2.032 11.785 1.00 94.00 99 SER A CA 1
ATOM 756 C C . SER A 1 99 ? -13.064 3.556 11.604 1.00 94.00 99 SER A C 1
ATOM 758 O O . SER A 1 99 ? -12.990 4.055 10.482 1.00 94.00 99 SER A O 1
ATOM 760 N N . LYS A 1 100 ? -12.930 4.314 12.703 1.00 94.81 100 LYS A N 1
ATOM 761 C CA . LYS A 1 100 ? -12.699 5.771 12.667 1.00 94.81 100 LYS A CA 1
ATOM 762 C C . LYS A 1 100 ? -11.354 6.190 12.061 1.00 94.81 100 LYS A C 1
ATOM 764 O O . LYS A 1 100 ? -11.246 7.331 11.623 1.00 94.81 100 LYS A O 1
ATOM 769 N N . GLN A 1 101 ? -10.356 5.309 12.023 1.00 96.31 101 GLN A N 1
ATOM 770 C CA . GLN A 1 101 ? -9.049 5.593 11.421 1.00 96.31 101 GLN A CA 1
ATOM 771 C C . GLN A 1 101 ? -9.059 5.482 9.892 1.00 96.31 101 GLN A C 1
ATOM 773 O O . GLN A 1 101 ? -8.107 5.926 9.259 1.00 96.31 101 GLN A O 1
ATOM 778 N N . ALA A 1 102 ? -10.130 4.956 9.283 1.00 96.06 102 ALA A N 1
ATOM 779 C CA . ALA A 1 102 ? -10.227 4.762 7.834 1.00 96.06 102 ALA A CA 1
ATOM 780 C C . ALA A 1 102 ? -9.882 6.026 7.030 1.00 96.06 102 ALA A C 1
ATOM 782 O O . ALA A 1 102 ? -9.143 5.952 6.053 1.00 96.06 102 ALA A O 1
ATOM 783 N N . ASN A 1 103 ? -10.382 7.190 7.457 1.00 95.88 103 ASN A N 1
ATOM 784 C CA . ASN A 1 103 ? -10.107 8.451 6.765 1.00 95.88 103 ASN A CA 1
ATOM 785 C C . ASN A 1 103 ? -8.659 8.914 6.973 1.00 95.8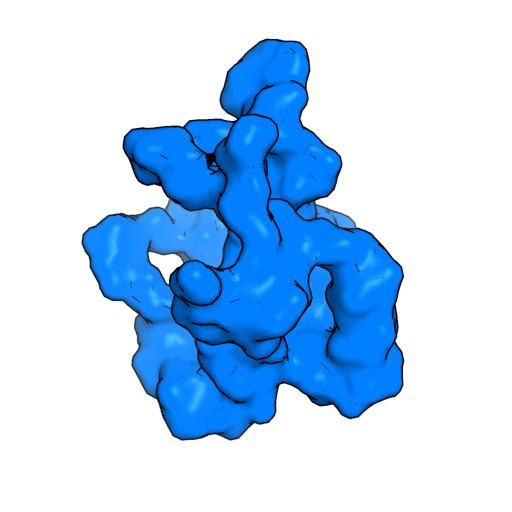8 103 ASN A C 1
ATOM 787 O O . ASN A 1 103 ? -8.041 9.372 6.025 1.00 95.88 103 ASN A O 1
ATOM 791 N N . ASN A 1 104 ? -8.087 8.721 8.165 1.00 95.31 104 ASN A N 1
ATOM 792 C CA . ASN A 1 104 ? -6.686 9.066 8.419 1.00 95.31 104 ASN A CA 1
ATOM 793 C C . ASN A 1 104 ? -5.739 8.238 7.538 1.00 95.31 104 ASN A C 1
ATOM 795 O O . ASN A 1 104 ? -4.795 8.781 6.968 1.00 95.31 104 ASN A O 1
ATOM 799 N N . VAL A 1 105 ? -6.016 6.937 7.398 1.00 95.75 105 VAL A N 1
ATOM 800 C CA . VAL A 1 105 ? -5.269 6.045 6.498 1.00 95.75 105 VAL A CA 1
ATOM 801 C C . VAL A 1 105 ? -5.433 6.486 5.049 1.00 95.75 105 VAL A C 1
ATOM 803 O O . VAL A 1 105 ? -4.439 6.634 4.339 1.00 95.75 105 VAL A O 1
ATOM 806 N N . LYS A 1 106 ? -6.672 6.764 4.625 1.00 96.94 106 LYS A N 1
ATOM 807 C CA . LYS A 1 106 ? -6.963 7.257 3.278 1.00 96.94 106 LYS A CA 1
ATOM 808 C C . LYS A 1 106 ? -6.159 8.519 2.957 1.00 96.94 106 LYS A C 1
ATOM 810 O O . LYS A 1 106 ? -5.442 8.546 1.961 1.00 96.94 106 LYS A O 1
ATOM 815 N N . ASP A 1 107 ? -6.239 9.525 3.824 1.00 95.00 107 ASP A N 1
ATOM 816 C CA . ASP A 1 107 ? -5.580 10.818 3.645 1.00 95.00 107 ASP A CA 1
ATOM 817 C C . ASP A 1 107 ? -4.051 10.660 3.595 1.00 95.00 107 ASP A C 1
ATOM 819 O O . ASP A 1 107 ? -3.372 11.309 2.793 1.00 95.00 107 ASP A O 1
ATOM 823 N N . ALA A 1 108 ? -3.490 9.775 4.429 1.00 92.75 108 ALA A N 1
ATOM 824 C CA . ALA A 1 108 ? -2.064 9.460 4.424 1.00 92.75 108 ALA A CA 1
ATOM 825 C C . ALA A 1 108 ? -1.626 8.833 3.091 1.00 92.75 108 ALA A C 1
ATOM 827 O O . ALA A 1 108 ? -0.636 9.281 2.500 1.00 92.75 108 ALA A O 1
ATOM 828 N N . MET A 1 109 ? -2.383 7.855 2.586 1.00 94.50 109 MET A N 1
ATOM 829 C CA . MET A 1 109 ? -2.095 7.204 1.309 1.00 94.50 109 MET A CA 1
ATOM 830 C C . MET A 1 109 ? -2.253 8.175 0.130 1.00 94.50 109 MET A C 1
ATOM 832 O O . MET A 1 109 ? -1.345 8.296 -0.694 1.00 94.50 109 MET A O 1
ATOM 836 N N . GLU A 1 110 ? -3.352 8.934 0.063 1.00 93.81 110 GLU A N 1
ATOM 837 C CA . GLU A 1 110 ? -3.616 9.910 -1.006 1.00 93.81 110 GLU A CA 1
ATOM 838 C C . GLU A 1 110 ? -2.527 10.984 -1.082 1.00 93.81 110 GLU A C 1
ATOM 840 O O . GLU A 1 110 ? -2.005 11.281 -2.163 1.00 93.81 110 GLU A O 1
ATOM 845 N N . LYS A 1 111 ? -2.111 11.517 0.074 1.00 90.19 111 LYS A N 1
ATOM 846 C CA . LYS A 1 111 ? -1.026 12.502 0.172 1.00 90.19 111 LYS A CA 1
ATOM 847 C C . LYS A 1 111 ? 0.273 12.004 -0.459 1.00 90.19 111 LYS A C 1
ATOM 849 O O . LYS A 1 111 ? 1.037 12.796 -1.016 1.00 90.19 111 LYS A O 1
ATOM 854 N N . ASN A 1 112 ? 0.530 10.702 -0.380 1.00 87.75 112 ASN A N 1
ATOM 855 C CA . ASN A 1 112 ? 1.724 10.078 -0.935 1.00 87.75 112 ASN A CA 1
ATOM 856 C C . ASN A 1 112 ? 1.486 9.402 -2.295 1.00 87.75 112 ASN A C 1
ATOM 858 O O . ASN A 1 112 ? 2.428 8.840 -2.861 1.00 87.75 112 ASN A O 1
ATOM 862 N N . ARG A 1 113 ? 0.258 9.475 -2.831 1.00 91.19 113 ARG A N 1
ATOM 863 C CA . ARG A 1 113 ? -0.224 8.688 -3.979 1.00 91.19 113 ARG A CA 1
ATOM 864 C C . ARG A 1 113 ? 0.152 7.212 -3.871 1.00 91.19 113 ARG A C 1
ATOM 866 O O . ARG A 1 113 ? 0.657 6.614 -4.826 1.00 91.19 113 ARG A O 1
ATOM 873 N N . GLU A 1 114 ? -0.016 6.696 -2.666 1.00 93.31 114 GLU A N 1
ATOM 874 C CA . GLU A 1 114 ? 0.352 5.352 -2.276 1.00 93.31 114 GLU A CA 1
ATOM 875 C C . GLU A 1 114 ? -0.710 4.345 -2.711 1.00 93.31 114 GLU A C 1
ATOM 877 O O . GLU A 1 114 ? -1.912 4.604 -2.631 1.00 93.31 114 GLU A O 1
ATOM 882 N N . ILE A 1 115 ? -0.237 3.188 -3.151 1.00 95.19 115 ILE A N 1
ATOM 883 C CA . ILE A 1 115 ? -1.014 1.966 -3.303 1.00 95.19 115 ILE A CA 1
ATOM 884 C C . ILE A 1 115 ? -0.327 0.881 -2.479 1.00 95.19 115 ILE A C 1
ATOM 886 O O . ILE A 1 115 ? 0.906 0.859 -2.385 1.00 95.19 115 ILE A O 1
ATOM 890 N N . LEU A 1 116 ? -1.116 -0.016 -1.897 1.00 95.56 116 LEU A N 1
ATOM 891 C CA . LEU A 1 116 ? -0.582 -1.199 -1.233 1.00 95.56 116 LEU A CA 1
ATOM 892 C C . LEU A 1 116 ? -0.667 -2.383 -2.182 1.00 95.56 116 LEU A C 1
ATOM 894 O O . LEU A 1 116 ? -1.676 -2.570 -2.860 1.00 95.56 116 LEU A O 1
ATOM 898 N N . ILE A 1 117 ? 0.392 -3.178 -2.216 1.00 95.38 117 ILE A N 1
ATOM 899 C CA . ILE A 1 117 ? 0.430 -4.429 -2.963 1.00 95.38 117 ILE A CA 1
ATOM 900 C C . ILE A 1 117 ? 0.627 -5.562 -1.970 1.00 95.38 117 ILE A C 1
ATOM 902 O O . ILE A 1 117 ? 1.598 -5.557 -1.220 1.00 95.38 117 ILE A O 1
ATOM 906 N N . GLU A 1 118 ? -0.294 -6.515 -1.972 1.00 95.88 118 GLU A N 1
ATOM 907 C CA . GLU A 1 118 ? -0.158 -7.796 -1.280 1.00 95.88 118 GLU A CA 1
ATOM 908 C C . GLU A 1 118 ? 0.248 -8.852 -2.311 1.00 95.88 118 GLU A C 1
ATOM 910 O O . GLU A 1 118 ? -0.331 -8.907 -3.398 1.00 95.88 118 GLU A O 1
ATOM 915 N N . GLY A 1 119 ? 1.236 -9.683 -1.988 1.00 94.94 119 GLY A N 1
ATOM 916 C CA . GLY A 1 119 ? 1.832 -10.628 -2.931 1.00 94.94 119 GLY A CA 1
ATOM 917 C C . GLY A 1 119 ? 3.240 -10.219 -3.381 1.00 94.94 119 GLY A C 1
ATOM 918 O O . GLY A 1 119 ? 3.714 -9.110 -3.117 1.00 94.94 119 GLY A O 1
ATOM 919 N N . GLN A 1 120 ? 3.925 -11.138 -4.063 1.00 94.38 120 GLN A N 1
ATOM 920 C CA . GLN A 1 120 ? 5.314 -10.953 -4.471 1.00 94.38 120 GLN A CA 1
ATOM 921 C C . GLN A 1 120 ? 5.402 -10.432 -5.903 1.00 94.38 120 GLN A C 1
ATOM 923 O O . GLN A 1 120 ? 4.816 -10.986 -6.833 1.00 94.38 120 GLN A O 1
ATOM 928 N N . ILE A 1 121 ? 6.212 -9.394 -6.091 1.00 92.94 121 ILE A N 1
ATOM 929 C CA . ILE A 1 121 ? 6.626 -8.911 -7.404 1.00 92.94 121 ILE A CA 1
ATOM 930 C C . ILE A 1 121 ? 8.007 -9.482 -7.692 1.00 92.94 121 ILE A C 1
ATOM 932 O O . ILE A 1 121 ? 8.977 -9.203 -6.979 1.00 92.94 121 ILE A O 1
ATOM 936 N N . SER A 1 122 ? 8.097 -10.274 -8.755 1.00 90.00 122 SER A N 1
ATOM 937 C CA . SER A 1 122 ? 9.354 -10.900 -9.140 1.00 90.00 122 SER A CA 1
ATOM 938 C C . SER A 1 122 ? 10.357 -9.887 -9.710 1.00 90.00 122 SER A C 1
ATOM 940 O O . SER A 1 122 ? 9.994 -8.849 -10.274 1.00 90.00 122 SER A O 1
ATOM 942 N N . SER A 1 123 ? 11.646 -10.182 -9.533 1.00 87.88 123 SER A N 1
ATOM 943 C CA . SER A 1 123 ? 12.755 -9.257 -9.804 1.00 87.88 123 SER A CA 1
ATOM 944 C C . SER A 1 123 ? 12.838 -8.735 -11.242 1.00 87.88 123 SER A C 1
ATOM 946 O O . SER A 1 123 ? 13.349 -7.638 -11.463 1.00 87.88 123 SER A O 1
ATOM 948 N N . GLU A 1 124 ? 12.340 -9.493 -12.218 1.00 88.56 124 GLU A N 1
ATOM 949 C CA . GLU A 1 124 ? 12.335 -9.140 -13.637 1.00 88.56 124 GLU A CA 1
ATOM 950 C C . GLU A 1 124 ? 11.440 -7.937 -13.949 1.00 88.56 124 GLU A C 1
ATOM 952 O O . GLU A 1 124 ? 11.675 -7.238 -14.933 1.00 88.56 124 GLU A O 1
ATOM 957 N N . PHE A 1 125 ? 10.457 -7.656 -13.091 1.00 87.62 125 PHE A N 1
ATOM 958 C CA . PHE A 1 125 ? 9.565 -6.507 -13.229 1.00 87.62 125 PHE A CA 1
ATOM 959 C C . PHE A 1 125 ? 10.094 -5.252 -12.523 1.00 87.62 125 PHE A C 1
ATOM 961 O O . PHE A 1 125 ? 9.502 -4.178 -12.643 1.00 87.62 125 PHE A O 1
ATOM 968 N N . ILE A 1 126 ? 11.204 -5.367 -11.787 1.00 87.00 126 ILE A N 1
ATOM 969 C CA . ILE A 1 126 ? 11.722 -4.325 -10.902 1.00 87.00 126 ILE A CA 1
ATOM 970 C C . ILE A 1 126 ? 12.964 -3.689 -11.520 1.00 87.00 126 ILE A C 1
ATOM 972 O O . ILE A 1 126 ? 14.028 -4.303 -11.624 1.00 87.00 126 ILE A O 1
ATOM 976 N N . VAL A 1 127 ? 12.854 -2.407 -11.865 1.00 85.44 127 VAL A N 1
ATOM 977 C CA . VAL A 1 127 ? 13.958 -1.630 -12.438 1.00 85.44 127 VAL A CA 1
ATOM 978 C C . VAL A 1 127 ? 14.385 -0.504 -11.495 1.00 85.44 127 VAL A C 1
ATOM 980 O O . VAL A 1 127 ? 13.536 0.144 -10.882 1.00 85.44 127 VAL A O 1
ATOM 983 N N . PRO A 1 128 ? 15.690 -0.231 -11.334 1.00 80.81 128 PRO A N 1
ATOM 984 C CA . PRO A 1 128 ? 16.139 0.909 -10.545 1.00 80.81 128 PRO A CA 1
ATOM 985 C C . PRO A 1 128 ? 15.690 2.223 -11.195 1.00 80.81 128 PRO A C 1
ATOM 987 O O . PRO A 1 128 ? 15.723 2.385 -12.414 1.00 80.81 128 PRO A O 1
ATOM 990 N N . ALA A 1 129 ? 15.279 3.185 -10.373 1.00 73.62 129 ALA A N 1
ATOM 991 C CA . ALA A 1 129 ? 15.074 4.554 -10.810 1.00 73.62 129 ALA A CA 1
ATOM 992 C C . ALA A 1 129 ? 16.443 5.223 -11.002 1.00 73.62 129 ALA A C 1
ATOM 994 O O . ALA A 1 129 ? 17.026 5.716 -10.040 1.00 73.62 129 ALA A O 1
ATOM 995 N N . THR A 1 130 ? 16.967 5.201 -12.226 1.00 63.00 130 THR A N 1
ATOM 996 C CA . THR A 1 130 ? 18.051 6.101 -12.652 1.00 63.00 130 THR A CA 1
ATOM 997 C C . THR A 1 130 ? 17.568 7.535 -12.765 1.00 63.00 130 THR A C 1
ATOM 999 O O . THR A 1 130 ? 16.385 7.714 -13.158 1.00 63.00 130 THR A O 1
#

Secondary structure (DSSP, 8-state):
-PPPBSPPTT-HHHHH-SB-SHHHHHHT--TT--BSEEEEES-S-BTTTBSGGGT-STT--EE--HHHHHHHHHTTSEEEE-HHHHHHHHHT-SSHHHHTTHHHHHHHHHHHTEEEEEEPBPGGG-EE--

Sequence (130 aa):
MGNPVGFELGSEDAQQADIQNPLEHVLDKESGDTSIYVSFSTAIKIPGGGGSIKFTKKNKIFKVSSEALKQLEAEGKIRIYTAEQVAEVIRQNPHKKISKQANNVKDAMEKNREILIEGQISSEFIVPAT

pLDDT: mean 88.89, std 9.55, range [50.91, 97.31]